Protein AF-A0A7K4MP56-F1 (afdb_monomer)

Foldseek 3Di:
DPPDDDDDDDDAQADPVGDQADPVRHRPRDDPVRVLVVLVVQQVDQEDEDDPVCCVRVVDPQANPPDPDDGHHYHD

Sequence (76 aa):
MESFRPRVIFSAAITLDGKLATRSGDSKLSSKKDKIRVHKLRSKVDAILIGKNTVKIDDPLLSVHNIKKKNPIRII

Mean predicted aligned error: 4.73 Å

Radius of gyration: 14.15 Å; Cα contacts (8 Å, |Δi|>4): 64; chains: 1; bounding box: 45×24×36 Å

Organism: NCBI:txid2511932

Nearest PDB structures (foldseek):
  2azn-assembly1_A  TM=9.441E-01  e=5.303E-05  Methanocaldococcus jannaschii
  6p8c-assembly1_B  TM=9.287E-01  e=9.721E-05  Methanothermobacter thermautotrophicus str. Delta H
  2hxv-assembly1_A-2  TM=9.108E-01  e=2.856E-04  Thermotoga maritima
  5xux-assembly3_F  TM=9.094E-01  e=1.327E-02  Methanosarcina mazei Go1
  7lrh-assembly2_D  TM=8.574E-01  e=2.784E-02  Brucella abortus

Structure (mmCIF, N/CA/C/O backbone):
data_AF-A0A7K4MP56-F1
#
_entry.id   AF-A0A7K4MP56-F1
#
loop_
_atom_site.group_PDB
_atom_site.id
_atom_site.type_symbol
_atom_site.label_atom_id
_atom_site.label_alt_id
_atom_site.label_comp_id
_atom_site.label_asym_id
_atom_site.label_entity_id
_atom_site.label_seq_id
_atom_site.pdbx_PDB_ins_code
_atom_site.Cartn_x
_atom_site.Cartn_y
_atom_site.Cartn_z
_atom_site.occupancy
_atom_site.B_iso_or_equiv
_atom_site.auth_seq_id
_atom_site.auth_comp_id
_atom_site.auth_asym_id
_atom_site.auth_atom_id
_atom_site.pdbx_PDB_model_num
ATOM 1 N N . MET A 1 1 ? -35.457 -1.329 0.453 1.00 58.44 1 MET A N 1
ATOM 2 C CA . MET A 1 1 ? -34.203 -1.508 1.212 1.00 58.44 1 MET A CA 1
ATOM 3 C C . MET A 1 1 ? -33.130 -0.750 0.453 1.00 58.44 1 MET A C 1
ATOM 5 O O . MET A 1 1 ? -32.791 -1.167 -0.647 1.00 58.44 1 MET A O 1
ATOM 9 N N . GLU A 1 2 ? -32.688 0.409 0.942 1.00 67.50 2 GLU A N 1
ATOM 10 C CA . GLU A 1 2 ? -31.532 1.066 0.326 1.00 67.50 2 GLU A CA 1
ATOM 11 C C . GLU A 1 2 ? -30.326 0.130 0.431 1.00 67.50 2 GLU A C 1
ATOM 13 O O . GLU A 1 2 ? -30.032 -0.418 1.493 1.00 67.50 2 GLU A O 1
ATOM 18 N N . SER A 1 3 ? -29.660 -0.103 -0.697 1.00 71.94 3 SER A N 1
ATOM 19 C CA . SER A 1 3 ? -28.443 -0.904 -0.746 1.00 71.94 3 SER A CA 1
ATOM 20 C C . SER A 1 3 ? -27.363 -0.188 0.062 1.00 71.94 3 SER A C 1
ATOM 22 O O . SER A 1 3 ? -26.817 0.814 -0.396 1.00 71.94 3 SER A O 1
ATOM 24 N N . PHE A 1 4 ? -27.011 -0.714 1.235 1.00 82.25 4 PHE A N 1
ATOM 25 C CA . PHE A 1 4 ? -25.863 -0.229 1.997 1.00 82.25 4 PHE A CA 1
ATOM 26 C C . PHE A 1 4 ? -24.582 -0.545 1.218 1.00 82.25 4 PHE A C 1
ATOM 28 O O . PHE A 1 4 ? -24.131 -1.690 1.170 1.00 82.25 4 PHE A O 1
ATOM 35 N N . ARG A 1 5 ? -24.022 0.459 0.539 1.00 88.94 5 ARG A N 1
ATOM 36 C CA . ARG A 1 5 ? -22.729 0.345 -0.143 1.00 88.94 5 ARG A CA 1
ATOM 37 C C . ARG A 1 5 ? -21.641 0.919 0.763 1.00 88.94 5 ARG A C 1
ATOM 39 O O . ARG A 1 5 ? -21.806 2.035 1.256 1.00 88.94 5 ARG A O 1
ATOM 46 N N . PRO A 1 6 ? -20.529 0.198 0.981 1.00 93.12 6 PRO A N 1
ATOM 47 C CA . PRO A 1 6 ? -19.431 0.722 1.777 1.00 93.12 6 PRO A CA 1
ATOM 48 C C . PRO A 1 6 ? -18.830 1.960 1.104 1.00 93.12 6 PRO A C 1
ATOM 50 O O . PRO A 1 6 ? -18.737 2.044 -0.122 1.00 93.12 6 PRO A O 1
ATOM 53 N N . ARG A 1 7 ? -18.372 2.919 1.912 1.00 94.69 7 ARG A N 1
ATOM 54 C CA . ARG A 1 7 ? -17.583 4.046 1.410 1.00 94.69 7 ARG A CA 1
ATOM 55 C C . ARG A 1 7 ? -16.214 3.538 0.961 1.00 94.69 7 ARG A C 1
ATOM 57 O O . ARG A 1 7 ? -15.475 2.968 1.760 1.00 94.69 7 ARG A O 1
ATOM 64 N N . VAL A 1 8 ? -15.854 3.799 -0.293 1.00 95.75 8 VAL A N 1
ATOM 65 C CA . VAL A 1 8 ? -14.586 3.340 -0.873 1.00 95.75 8 VAL A CA 1
ATOM 66 C C . VAL A 1 8 ? -13.574 4.480 -0.927 1.00 95.75 8 VAL A C 1
ATOM 68 O O . VAL A 1 8 ? -13.888 5.588 -1.359 1.00 95.75 8 VAL A O 1
ATOM 71 N N . ILE A 1 9 ? -12.345 4.198 -0.491 1.00 97.19 9 ILE A N 1
ATOM 72 C CA . ILE A 1 9 ? -11.191 5.087 -0.643 1.00 97.19 9 ILE A CA 1
ATOM 73 C C . ILE A 1 9 ? -10.175 4.371 -1.524 1.00 97.19 9 ILE A C 1
ATOM 75 O O . ILE A 1 9 ? -9.671 3.312 -1.153 1.00 97.19 9 ILE A O 1
ATOM 79 N N . PHE A 1 10 ? -9.850 4.966 -2.667 1.00 96.12 10 PHE A N 1
ATOM 80 C CA . PHE A 1 10 ? -8.763 4.490 -3.511 1.00 96.12 10 PHE A CA 1
ATOM 81 C C . PHE A 1 10 ? -7.434 5.105 -3.058 1.00 96.12 10 PHE A C 1
ATOM 83 O O . PHE A 1 10 ? -7.348 6.307 -2.797 1.00 96.12 10 PHE A O 1
ATOM 90 N N . SER A 1 11 ? -6.389 4.286 -2.945 1.00 95.06 11 SER A N 1
ATOM 91 C CA . SER A 1 11 ? -5.046 4.741 -2.589 1.00 95.06 11 SER A CA 1
ATOM 92 C C . SER A 1 11 ? -4.005 3.999 -3.413 1.00 95.06 11 SER A C 1
ATOM 94 O O . SER A 1 11 ? -4.009 2.772 -3.438 1.00 95.06 11 SER A O 1
ATOM 96 N N . ALA A 1 12 ? -3.109 4.745 -4.055 1.00 95.06 12 ALA A N 1
ATOM 97 C CA . ALA A 1 12 ? 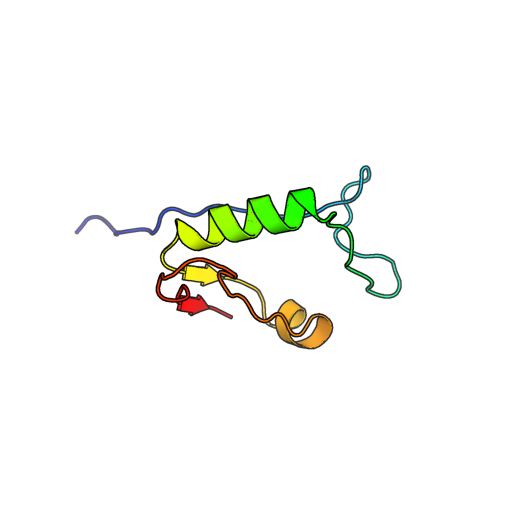-2.018 4.208 -4.857 1.00 95.06 12 ALA A CA 1
ATOM 98 C C . ALA A 1 12 ? -0.758 5.066 -4.684 1.00 95.06 12 ALA A C 1
ATOM 100 O O . ALA A 1 12 ? -0.852 6.277 -4.474 1.00 95.06 12 ALA A O 1
ATOM 101 N N . ALA A 1 13 ? 0.409 4.429 -4.7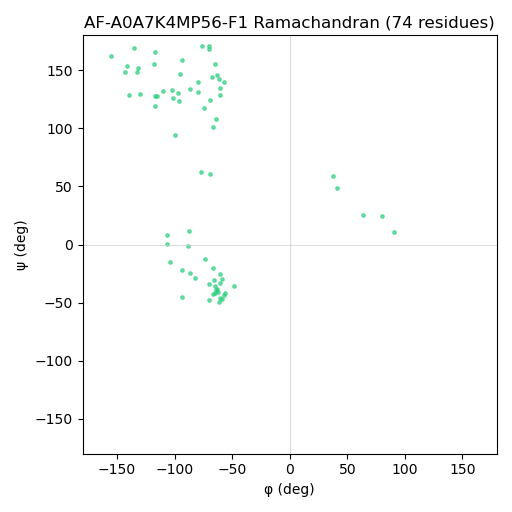83 1.00 95.19 13 ALA A N 1
ATOM 102 C CA . ALA A 1 13 ? 1.682 5.101 -5.009 1.00 95.19 13 ALA A CA 1
ATOM 103 C C . ALA A 1 13 ? 2.026 4.931 -6.490 1.00 95.19 13 ALA A C 1
ATOM 105 O O . ALA A 1 13 ? 2.007 3.809 -6.990 1.00 95.19 13 ALA A O 1
ATOM 106 N N . ILE A 1 14 ? 2.286 6.037 -7.184 1.00 96.44 14 ILE A N 1
ATOM 107 C CA . ILE A 1 14 ? 2.552 6.052 -8.625 1.00 96.44 14 ILE A CA 1
ATOM 108 C C . ILE A 1 14 ? 3.793 6.885 -8.925 1.00 96.44 14 ILE A C 1
ATOM 110 O O . ILE A 1 14 ? 4.120 7.817 -8.187 1.00 96.44 14 ILE A O 1
ATOM 114 N N . THR A 1 15 ? 4.475 6.554 -10.015 1.00 96.38 15 THR A N 1
ATOM 115 C CA . THR A 1 15 ? 5.502 7.412 -10.610 1.00 96.38 15 THR A CA 1
ATOM 116 C C . THR A 1 15 ? 4.873 8.658 -11.242 1.00 96.38 15 THR A C 1
ATOM 118 O O . THR A 1 15 ? 3.655 8.736 -11.425 1.00 96.38 15 THR A O 1
ATOM 121 N N . LEU A 1 16 ? 5.706 9.637 -11.607 1.00 96.62 16 LEU A N 1
ATOM 122 C CA . LEU A 1 16 ? 5.255 10.875 -12.254 1.00 96.62 16 LEU A CA 1
ATOM 123 C C . LEU A 1 16 ? 4.542 10.619 -13.594 1.00 96.62 16 LEU A C 1
ATOM 125 O O . LEU A 1 16 ? 3.596 11.321 -13.931 1.00 96.62 16 LEU A O 1
ATOM 129 N N . ASP A 1 17 ? 4.959 9.587 -14.327 1.00 96.38 17 ASP A N 1
ATOM 130 C CA . ASP A 1 17 ? 4.347 9.126 -15.578 1.00 96.38 17 ASP A CA 1
ATOM 131 C C . ASP A 1 17 ? 3.203 8.108 -15.367 1.00 96.38 17 ASP A C 1
ATOM 133 O O . ASP A 1 17 ? 2.739 7.471 -16.315 1.00 96.38 17 ASP A O 1
ATOM 137 N N . GLY A 1 18 ? 2.729 7.944 -14.126 1.00 96.31 18 GLY A N 1
ATOM 138 C CA . GLY A 1 18 ? 1.515 7.189 -13.806 1.00 96.31 18 GLY A CA 1
ATOM 139 C C . GLY A 1 18 ? 1.678 5.668 -13.751 1.00 96.31 18 GLY A C 1
ATOM 140 O O . GLY A 1 18 ? 0.702 4.943 -13.951 1.00 96.31 18 GLY A O 1
ATOM 141 N N . LYS A 1 19 ? 2.884 5.151 -13.499 1.00 96.44 19 LYS A N 1
ATOM 142 C CA . LYS A 1 19 ? 3.151 3.707 -13.378 1.00 96.44 19 LYS A CA 1
ATOM 143 C C . LYS A 1 19 ? 3.111 3.253 -11.922 1.00 96.44 19 LYS A C 1
ATOM 145 O O . LYS A 1 19 ? 3.503 3.985 -11.018 1.00 96.44 19 LYS A O 1
ATOM 150 N N . LEU A 1 20 ? 2.654 2.018 -11.714 1.00 94.88 20 LEU A N 1
ATOM 151 C CA . LEU A 1 20 ? 2.579 1.365 -10.397 1.00 94.88 20 LEU A CA 1
ATOM 152 C C . LEU A 1 20 ? 3.814 0.511 -10.076 1.00 94.88 20 LEU A C 1
ATOM 154 O O . LEU A 1 20 ? 4.082 0.233 -8.912 1.00 94.88 20 LEU A O 1
ATOM 158 N N . ALA A 1 21 ? 4.547 0.082 -11.103 1.00 94.81 21 ALA A N 1
ATOM 159 C CA . ALA A 1 21 ? 5.748 -0.730 -10.974 1.00 94.81 21 ALA A CA 1
ATOM 160 C C . ALA A 1 21 ? 6.654 -0.542 -12.198 1.00 94.81 21 ALA A C 1
ATOM 162 O O . ALA A 1 21 ? 6.208 -0.080 -13.255 1.00 94.81 21 ALA A O 1
ATOM 163 N N . THR A 1 22 ? 7.922 -0.922 -12.064 1.00 93.12 22 THR A N 1
ATOM 164 C CA . THR A 1 22 ? 8.865 -0.999 -13.186 1.00 93.12 22 THR A CA 1
ATOM 165 C C . THR A 1 22 ? 8.514 -2.156 -14.133 1.00 93.12 22 THR A C 1
ATOM 167 O O . THR A 1 22 ? 7.701 -3.024 -13.819 1.00 93.12 22 THR A O 1
ATOM 170 N N .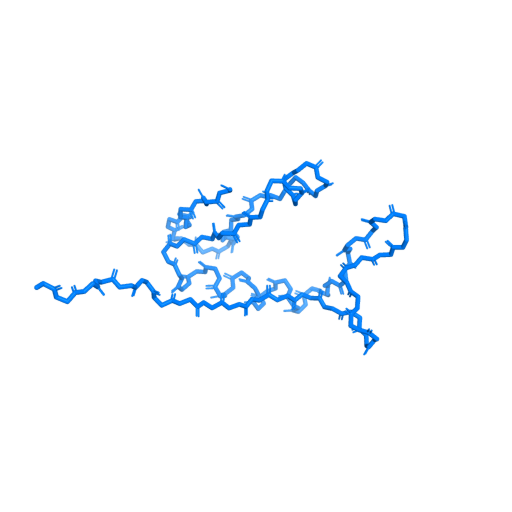 ARG A 1 23 ? 9.175 -2.226 -15.299 1.00 92.62 23 ARG A N 1
ATOM 171 C CA . ARG A 1 23 ? 9.011 -3.344 -16.253 1.00 92.62 23 ARG A CA 1
ATOM 172 C C . ARG A 1 23 ? 9.390 -4.709 -15.665 1.00 92.62 23 ARG A C 1
ATOM 174 O O . ARG A 1 23 ? 8.899 -5.721 -16.150 1.00 92.62 23 ARG A O 1
ATOM 181 N N . SER A 1 24 ? 10.258 -4.731 -14.654 1.00 91.56 24 SER A N 1
ATOM 182 C CA . SER A 1 24 ? 10.650 -5.939 -13.922 1.00 91.56 24 SER A CA 1
ATOM 183 C C . SER A 1 24 ? 9.736 -6.253 -12.731 1.00 91.56 24 SER A C 1
ATOM 185 O O . SER A 1 24 ? 9.949 -7.261 -12.066 1.00 91.56 24 SER A O 1
ATOM 187 N N . GLY A 1 25 ? 8.719 -5.424 -12.465 1.00 88.19 25 GLY A N 1
ATOM 188 C CA . GLY A 1 25 ? 7.744 -5.636 -11.396 1.00 88.19 25 GLY A CA 1
ATOM 189 C C . GLY A 1 25 ? 8.108 -5.016 -10.046 1.00 88.19 25 GLY A C 1
ATOM 190 O O . GLY A 1 25 ? 7.422 -5.295 -9.069 1.00 88.19 25 GLY A O 1
ATOM 191 N N . ASP A 1 26 ? 9.139 -4.166 -9.960 1.00 90.69 26 ASP A N 1
ATOM 192 C CA . ASP A 1 26 ? 9.458 -3.477 -8.702 1.00 90.69 26 ASP A CA 1
ATOM 193 C C . ASP A 1 26 ? 8.442 -2.360 -8.423 1.00 90.69 26 ASP A C 1
ATOM 195 O O . ASP A 1 26 ? 8.319 -1.403 -9.193 1.00 90.69 26 ASP A O 1
ATOM 199 N N . SER A 1 27 ? 7.710 -2.508 -7.321 1.00 90.00 27 SER A N 1
ATOM 200 C CA . SER A 1 27 ? 6.606 -1.657 -6.869 1.00 90.00 27 SER A CA 1
ATOM 201 C C . SER A 1 27 ? 6.982 -0.761 -5.673 1.00 90.00 27 SER A C 1
ATOM 203 O O . SER A 1 27 ? 6.124 -0.089 -5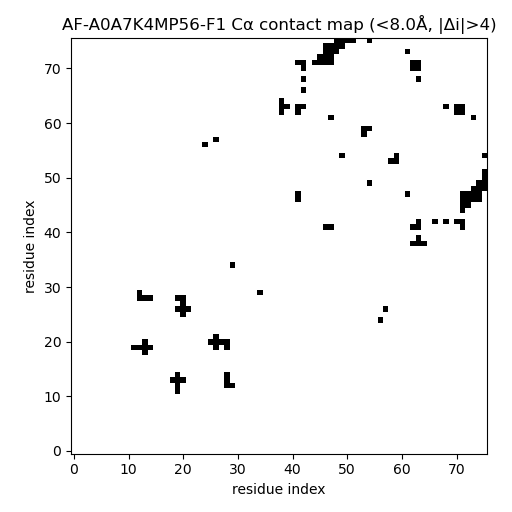.092 1.00 90.00 27 SER A O 1
ATOM 205 N N . LYS A 1 28 ? 8.265 -0.707 -5.271 1.00 91.44 28 LYS A N 1
ATOM 206 C CA . LYS A 1 28 ? 8.744 0.055 -4.096 1.00 91.44 28 LYS A CA 1
ATOM 207 C C . LYS A 1 28 ? 8.859 1.563 -4.358 1.00 91.44 28 LYS A C 1
ATOM 209 O O . LYS A 1 28 ? 9.925 2.157 -4.233 1.00 91.44 28 LYS A O 1
ATOM 214 N N . LEU A 1 29 ? 7.731 2.203 -4.653 1.00 93.25 29 LEU A N 1
ATOM 215 C CA . LEU A 1 29 ? 7.654 3.634 -4.975 1.00 93.25 29 LEU A CA 1
ATOM 216 C C . LEU A 1 29 ? 7.517 4.539 -3.732 1.00 93.25 29 LEU A C 1
ATOM 218 O O . LEU A 1 29 ? 7.868 5.718 -3.761 1.00 93.25 29 LEU A O 1
ATOM 222 N N . SER A 1 30 ? 6.999 4.007 -2.622 1.00 93.25 30 SER A N 1
ATOM 223 C CA . SER A 1 30 ? 6.662 4.791 -1.425 1.00 93.25 30 SER A CA 1
ATOM 224 C C . SER A 1 30 ? 7.863 5.131 -0.535 1.00 93.25 30 SER A C 1
ATOM 226 O O . SER A 1 30 ? 8.593 4.253 -0.067 1.00 93.25 30 SER A O 1
ATOM 228 N N . SER A 1 31 ? 7.973 6.405 -0.151 1.00 94.69 31 SER A N 1
ATOM 229 C CA . SER A 1 31 ? 8.909 6.871 0.883 1.00 94.69 31 SER A CA 1
ATOM 230 C C . SER A 1 31 ? 8.443 6.529 2.308 1.00 94.69 31 SER A C 1
ATOM 232 O O . SER A 1 31 ? 7.294 6.148 2.547 1.00 94.69 31 SER A O 1
ATOM 234 N N . LYS A 1 32 ? 9.310 6.739 3.311 1.00 94.12 32 LYS A N 1
ATOM 235 C CA . LYS A 1 32 ? 8.947 6.582 4.735 1.00 94.12 32 LYS A CA 1
ATOM 236 C C . LYS A 1 32 ? 7.744 7.450 5.131 1.00 94.12 32 LYS A C 1
ATOM 238 O O . LYS A 1 32 ? 6.861 6.970 5.838 1.00 94.12 32 LYS A O 1
ATOM 243 N N . LYS A 1 33 ? 7.687 8.704 4.662 1.00 94.50 33 LYS A N 1
ATOM 244 C CA . LYS A 1 33 ? 6.568 9.623 4.943 1.00 94.50 33 LYS A CA 1
ATOM 245 C C . LYS A 1 33 ? 5.253 9.086 4.372 1.00 94.50 33 LYS A C 1
ATOM 247 O O . LYS A 1 33 ? 4.228 9.132 5.050 1.00 94.50 33 LYS A O 1
ATOM 252 N N . ASP A 1 34 ? 5.297 8.524 3.166 1.00 94.06 34 ASP A N 1
ATOM 253 C CA . ASP A 1 34 ? 4.119 7.937 2.530 1.00 94.06 34 ASP A CA 1
ATOM 254 C C . ASP A 1 34 ? 3.617 6.689 3.274 1.00 94.06 34 ASP A C 1
ATOM 256 O O . ASP A 1 34 ? 2.426 6.577 3.566 1.00 94.06 34 ASP A O 1
ATOM 260 N N . LYS A 1 35 ? 4.523 5.805 3.709 1.00 91.62 35 LYS A N 1
ATOM 261 C CA . LYS A 1 35 ? 4.156 4.631 4.520 1.00 91.62 35 LYS A CA 1
ATOM 262 C C . LYS A 1 35 ? 3.421 5.028 5.804 1.00 91.62 35 LYS A C 1
ATOM 264 O O . LYS A 1 35 ? 2.393 4.435 6.125 1.00 91.62 35 LYS A O 1
ATOM 269 N N . ILE A 1 36 ? 3.883 6.069 6.505 1.00 92.06 36 ILE A N 1
ATOM 270 C CA . ILE A 1 36 ? 3.206 6.596 7.706 1.00 92.06 36 ILE A CA 1
ATOM 271 C C . ILE A 1 36 ? 1.786 7.073 7.367 1.00 92.06 36 ILE A C 1
ATOM 273 O O . ILE A 1 36 ? 0.830 6.738 8.071 1.00 92.06 36 ILE A O 1
ATOM 277 N N . ARG A 1 37 ? 1.629 7.821 6.268 1.00 92.56 37 ARG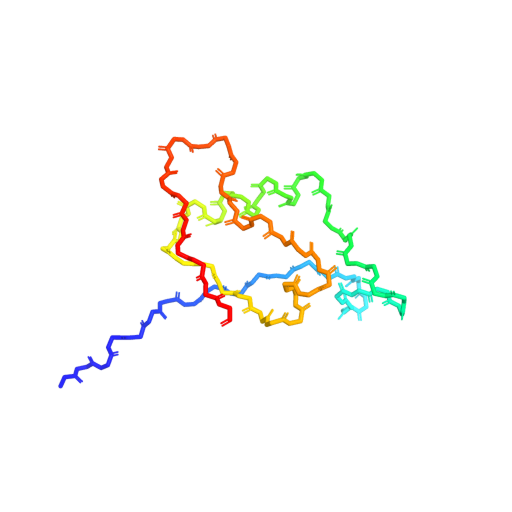 A N 1
ATOM 278 C CA . ARG A 1 37 ? 0.327 8.302 5.782 1.00 92.56 37 ARG A CA 1
ATOM 279 C C . ARG A 1 37 ? -0.626 7.141 5.481 1.00 92.56 37 ARG A C 1
ATOM 281 O O . ARG A 1 37 ? -1.769 7.172 5.935 1.00 92.56 37 ARG A O 1
ATOM 288 N N . VAL A 1 38 ? -0.162 6.106 4.778 1.00 93.06 38 VAL A N 1
ATOM 289 C CA . VAL A 1 38 ? -0.962 4.915 4.449 1.00 93.06 38 VAL A CA 1
ATOM 290 C C . VAL A 1 38 ? -1.339 4.130 5.704 1.00 93.06 38 VAL A C 1
ATOM 292 O O . VAL A 1 38 ? -2.493 3.736 5.840 1.00 93.06 38 VAL A O 1
ATOM 295 N N . HIS A 1 39 ? -0.436 3.948 6.671 1.00 91.69 39 HIS A N 1
ATOM 296 C CA . HIS A 1 39 ? -0.792 3.296 7.938 1.00 91.69 39 HIS A CA 1
ATOM 297 C C . HIS A 1 39 ? -1.846 4.087 8.727 1.00 91.69 39 HIS A C 1
ATOM 299 O O . HIS A 1 39 ? -2.778 3.490 9.267 1.00 91.69 39 HIS A O 1
ATOM 305 N N . LYS A 1 40 ? -1.769 5.425 8.731 1.00 91.50 40 LYS A N 1
ATOM 306 C CA . LYS A 1 40 ? -2.806 6.288 9.321 1.00 91.50 40 LYS A CA 1
ATOM 307 C C . LYS A 1 40 ? -4.138 6.209 8.567 1.00 91.50 40 LYS A C 1
ATOM 309 O O . LYS A 1 40 ? -5.183 6.385 9.181 1.00 91.50 40 LYS A O 1
ATOM 314 N N . LEU A 1 41 ? -4.125 5.963 7.257 1.00 93.19 41 LEU A N 1
ATOM 315 C CA . LEU A 1 41 ? -5.345 5.704 6.488 1.00 93.19 41 LEU A CA 1
ATOM 316 C C . LEU A 1 41 ? -5.941 4.338 6.850 1.00 93.19 41 LEU A C 1
ATOM 318 O O . LEU A 1 41 ? -7.124 4.251 7.163 1.00 93.19 41 LEU A O 1
ATOM 322 N N . ARG A 1 42 ? -5.109 3.290 6.889 1.00 93.38 42 ARG A N 1
ATOM 323 C CA . ARG A 1 42 ? -5.511 1.923 7.259 1.00 93.38 42 ARG A CA 1
ATOM 324 C C . ARG A 1 42 ? -6.119 1.843 8.660 1.00 93.38 42 ARG A C 1
ATOM 326 O O . ARG A 1 42 ? -6.983 1.012 8.895 1.00 93.38 42 ARG A O 1
ATOM 333 N N . SER A 1 43 ? -5.718 2.718 9.583 1.00 91.75 43 SER A N 1
ATOM 334 C CA . SER A 1 43 ? -6.298 2.769 10.932 1.00 91.75 43 SER A CA 1
ATOM 335 C C . SER A 1 43 ? -7.710 3.363 10.991 1.00 91.75 43 SER A C 1
ATOM 337 O O . SER A 1 43 ? -8.376 3.257 12.025 1.00 91.75 43 SER A O 1
ATOM 339 N N . LYS A 1 44 ? -8.177 3.991 9.907 1.00 92.19 44 LYS A N 1
ATOM 340 C CA . LYS A 1 44 ? -9.471 4.682 9.814 1.00 92.19 44 LYS A CA 1
ATOM 341 C C . LYS A 1 44 ? -10.516 3.934 8.985 1.00 92.19 44 LYS A C 1
ATOM 343 O O . LYS A 1 44 ? -11.613 4.456 8.829 1.00 92.19 44 LYS A O 1
ATOM 348 N N . VAL A 1 45 ? -10.179 2.767 8.445 1.00 93.69 45 VAL A N 1
ATOM 349 C CA . VAL A 1 45 ? -11.074 1.957 7.610 1.00 93.69 45 VAL A CA 1
ATOM 350 C C . VAL A 1 45 ? -11.342 0.611 8.269 1.00 93.69 45 VAL A C 1
ATOM 352 O O . VAL A 1 45 ? -10.521 0.128 9.049 1.00 93.69 45 VAL A O 1
ATOM 355 N N . ASP A 1 46 ? -12.474 0.003 7.929 1.00 93.56 46 ASP A N 1
ATOM 356 C CA . ASP A 1 46 ? -12.867 -1.311 8.450 1.00 93.56 46 ASP A CA 1
ATOM 357 C C . ASP A 1 46 ? -12.212 -2.464 7.676 1.00 93.56 46 ASP A C 1
ATOM 359 O O . ASP A 1 46 ? -11.945 -3.527 8.238 1.00 93.56 46 ASP A O 1
ATOM 363 N N . ALA A 1 47 ? -11.906 -2.240 6.394 1.00 94.50 47 ALA A N 1
ATOM 364 C CA . ALA A 1 47 ? -11.316 -3.234 5.508 1.00 94.50 47 ALA A CA 1
ATOM 365 C C . ALA A 1 47 ? -10.268 -2.634 4.558 1.00 94.50 47 ALA A C 1
ATOM 367 O O . ALA A 1 47 ? -10.325 -1.458 4.193 1.00 94.50 47 ALA A O 1
ATOM 368 N N . ILE A 1 48 ? -9.322 -3.471 4.137 1.00 96.31 48 ILE A N 1
ATOM 369 C CA . ILE A 1 48 ? -8.373 -3.213 3.055 1.00 96.31 48 ILE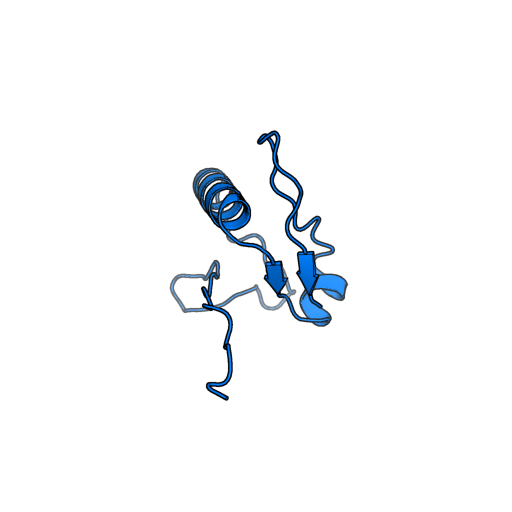 A CA 1
ATOM 370 C C . ILE A 1 48 ? -8.642 -4.233 1.955 1.00 96.31 48 ILE A C 1
ATOM 372 O O . ILE A 1 48 ? -8.632 -5.435 2.217 1.00 96.31 48 ILE A O 1
ATOM 376 N N . LEU A 1 49 ? -8.822 -3.740 0.733 1.00 96.69 49 LEU A N 1
ATOM 377 C CA . LEU A 1 49 ? -9.003 -4.556 -0.458 1.00 96.69 49 LEU A CA 1
ATOM 378 C C . LEU A 1 49 ? -7.774 -4.450 -1.363 1.00 96.69 49 LEU A C 1
ATOM 380 O O . LEU A 1 49 ? -7.301 -3.345 -1.636 1.00 96.69 49 LEU A O 1
ATOM 384 N N . ILE A 1 50 ? -7.274 -5.591 -1.827 1.00 97.38 50 ILE A N 1
ATOM 385 C CA . ILE A 1 50 ? -6.254 -5.704 -2.878 1.00 97.38 50 ILE A CA 1
ATOM 386 C C . ILE A 1 50 ? -6.669 -6.794 -3.868 1.00 97.38 50 ILE A C 1
ATOM 388 O O . ILE A 1 50 ? -7.599 -7.534 -3.591 1.00 97.38 50 ILE A O 1
ATOM 392 N N . GLY A 1 51 ? -5.993 -6.897 -5.013 1.00 96.44 51 GLY A N 1
ATOM 393 C CA . GLY A 1 51 ? -6.203 -8.014 -5.936 1.00 96.44 51 GLY A CA 1
ATOM 394 C C . GLY A 1 51 ? -5.217 -9.161 -5.707 1.00 96.44 51 GLY A C 1
ATOM 395 O O . GLY A 1 51 ? -4.099 -8.951 -5.227 1.00 96.44 51 GLY A O 1
ATOM 396 N N . LYS A 1 52 ? -5.578 -10.367 -6.163 1.00 96.62 52 LYS A N 1
ATOM 397 C CA . LYS A 1 52 ? -4.740 -11.583 -6.069 1.00 96.62 52 LYS A CA 1
ATOM 398 C C . LYS A 1 52 ? -3.287 -11.415 -6.538 1.00 96.62 52 LYS A C 1
ATOM 400 O O . LYS A 1 52 ? -2.380 -12.012 -5.966 1.00 96.62 52 LYS A O 1
ATOM 405 N N . ASN A 1 53 ? -3.045 -10.611 -7.577 1.00 93.69 53 ASN A N 1
ATOM 406 C CA . ASN A 1 53 ? -1.697 -10.442 -8.128 1.00 93.69 53 ASN A CA 1
ATOM 407 C C . ASN A 1 53 ? -0.788 -9.660 -7.172 1.00 93.69 53 ASN A C 1
ATOM 409 O O . ASN A 1 53 ? 0.388 -9.982 -7.075 1.00 93.69 53 ASN A O 1
ATOM 413 N N . THR A 1 54 ? -1.337 -8.704 -6.419 1.00 94.69 54 THR A N 1
ATOM 414 C CA . THR A 1 54 ? -0.604 -7.979 -5.373 1.00 94.69 54 THR A CA 1
ATOM 415 C C . THR A 1 54 ? -0.170 -8.926 -4.258 1.00 94.69 54 THR A C 1
AT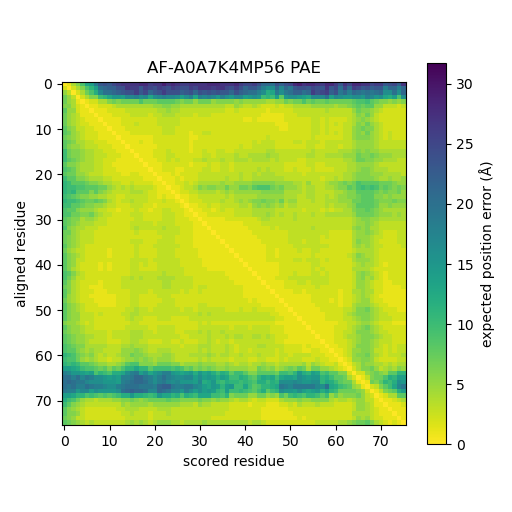OM 417 O O . THR A 1 54 ? 0.956 -8.837 -3.790 1.00 94.69 54 THR A O 1
ATOM 420 N N . VAL A 1 55 ? -1.016 -9.889 -3.872 1.00 94.38 55 VAL A N 1
ATOM 421 C CA . VAL A 1 55 ? -0.621 -10.933 -2.907 1.00 94.38 55 VAL A CA 1
ATOM 422 C C . VAL A 1 55 ? 0.537 -11.758 -3.456 1.00 94.38 55 VAL A C 1
ATOM 424 O O . VAL A 1 55 ? 1.539 -11.940 -2.779 1.00 94.38 55 VAL A O 1
ATOM 42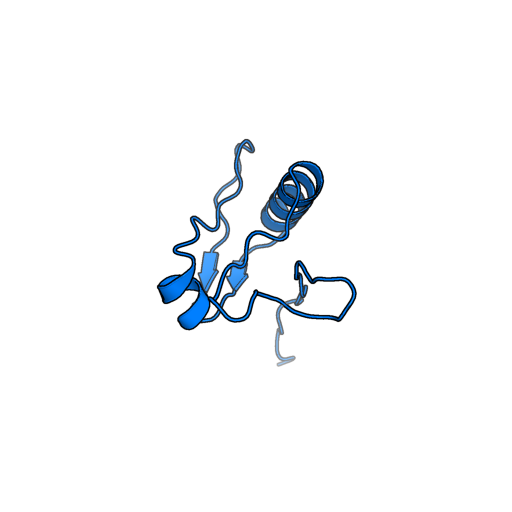7 N N . LYS A 1 56 ? 0.411 -12.224 -4.703 1.00 93.62 56 LYS A N 1
ATOM 428 C CA . LYS A 1 56 ? 1.404 -13.101 -5.330 1.00 93.62 56 LYS A CA 1
ATOM 429 C C . LYS A 1 56 ? 2.768 -12.429 -5.531 1.00 93.62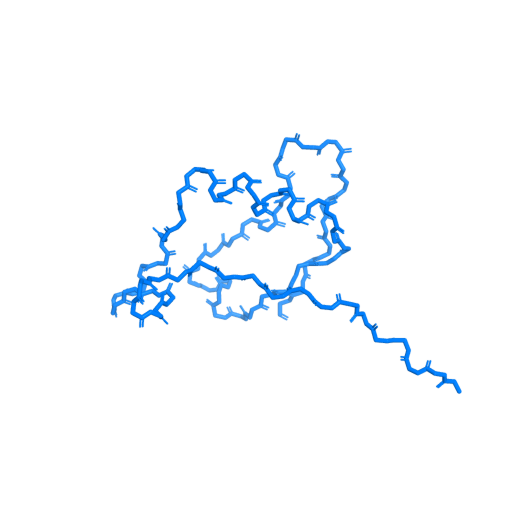 56 LYS A C 1
ATOM 431 O O . LYS A 1 56 ? 3.778 -13.119 -5.474 1.00 93.62 56 LYS A O 1
ATOM 436 N N . ILE A 1 57 ? 2.786 -11.132 -5.836 1.00 91.94 57 ILE A N 1
ATOM 437 C CA . ILE A 1 57 ? 4.006 -10.399 -6.202 1.00 91.94 57 ILE A CA 1
ATOM 438 C C . ILE A 1 57 ? 4.638 -9.719 -4.984 1.00 91.94 57 ILE A C 1
ATOM 440 O O . ILE A 1 57 ? 5.850 -9.805 -4.811 1.00 91.94 57 ILE A O 1
ATOM 444 N N . ASP A 1 58 ? 3.835 -9.057 -4.145 1.00 90.19 58 ASP A N 1
ATOM 445 C CA . ASP A 1 58 ? 4.344 -8.170 -3.092 1.00 90.19 58 ASP A CA 1
ATOM 446 C C . ASP A 1 58 ? 4.282 -8.774 -1.677 1.00 90.19 58 ASP A C 1
ATOM 448 O O . ASP A 1 58 ? 4.881 -8.205 -0.765 1.00 90.19 58 ASP A O 1
ATOM 452 N N . ASP A 1 59 ? 3.526 -9.863 -1.474 1.00 91.56 59 ASP A N 1
ATOM 453 C CA . ASP A 1 59 ? 3.244 -10.503 -0.173 1.00 91.56 59 ASP A CA 1
ATOM 454 C C . ASP A 1 59 ? 3.052 -9.507 1.003 1.00 91.56 59 ASP A C 1
ATOM 456 O O . ASP A 1 59 ? 3.814 -9.477 1.978 1.00 91.56 59 ASP A O 1
ATOM 460 N N . PRO A 1 60 ? 2.066 -8.589 0.917 1.00 91.50 60 PRO A N 1
ATOM 461 C CA . PRO A 1 60 ? 1.970 -7.494 1.868 1.00 91.50 60 PRO A CA 1
ATOM 462 C C . PRO A 1 60 ? 1.333 -7.923 3.198 1.00 91.50 60 PRO A C 1
ATOM 464 O O . PRO A 1 60 ? 0.273 -8.540 3.249 1.00 91.50 60 PRO A O 1
ATOM 467 N N . LEU A 1 61 ? 1.873 -7.416 4.310 1.00 89.00 61 LEU A N 1
ATOM 468 C CA . LEU A 1 61 ? 1.315 -7.647 5.653 1.00 89.00 61 LEU A CA 1
ATOM 469 C C . LEU A 1 61 ? -0.071 -7.014 5.899 1.00 89.00 61 LEU A C 1
ATOM 471 O O . LEU A 1 61 ? -0.742 -7.391 6.855 1.00 89.00 61 LEU A O 1
ATOM 475 N N . LEU A 1 62 ? -0.478 -6.006 5.114 1.00 89.00 62 LEU A N 1
ATOM 476 C CA . LEU A 1 62 ? -1.764 -5.284 5.233 1.00 89.00 62 LEU A CA 1
ATOM 477 C C . LEU A 1 62 ? -2.195 -4.969 6.685 1.00 89.00 62 LEU A C 1
ATOM 479 O O . LEU A 1 62 ? -3.325 -5.239 7.089 1.00 89.00 62 LEU A O 1
ATOM 483 N N . SER A 1 63 ? -1.282 -4.421 7.490 1.00 85.44 63 SER A N 1
ATOM 484 C CA . SER A 1 63 ? -1.504 -4.136 8.913 1.00 85.44 63 SER A CA 1
ATOM 485 C C . SER A 1 63 ? -1.416 -2.647 9.248 1.00 85.44 63 SER A C 1
ATOM 487 O O . SER A 1 63 ? -0.915 -1.820 8.469 1.00 85.44 63 SER A O 1
ATOM 489 N N . VAL A 1 64 ? -1.902 -2.302 10.439 1.00 81.38 64 VAL A N 1
ATOM 490 C CA . VAL A 1 64 ? -1.715 -0.988 11.056 1.00 81.38 64 VAL A CA 1
ATOM 491 C C . VAL A 1 64 ? -0.572 -1.117 12.063 1.00 81.38 64 VAL A C 1
ATOM 493 O O . VAL A 1 64 ? -0.777 -1.551 13.190 1.00 81.38 64 VAL A O 1
ATOM 496 N N . HIS A 1 65 ? 0.658 -0.795 11.654 1.00 68.81 65 HIS A N 1
ATOM 497 C CA . HIS A 1 65 ? 1.790 -0.770 12.584 1.00 68.81 65 HIS A CA 1
ATOM 498 C C . HIS A 1 65 ? 1.626 0.371 13.603 1.00 68.81 65 HIS A C 1
ATOM 500 O O . HIS A 1 65 ? 1.152 1.455 13.258 1.00 68.81 65 HIS A O 1
ATOM 506 N N . ASN A 1 66 ? 2.063 0.134 14.842 1.00 59.22 66 ASN A N 1
ATOM 507 C CA . ASN A 1 66 ? 2.200 1.131 15.913 1.00 59.22 66 ASN A CA 1
ATOM 508 C C . ASN A 1 66 ? 0.903 1.807 16.404 1.00 59.22 66 ASN A C 1
ATOM 510 O O . ASN A 1 66 ? 0.955 2.905 16.956 1.00 59.22 66 ASN A O 1
ATOM 514 N N . ILE A 1 67 ? -0.260 1.166 16.259 1.00 63.25 67 ILE A N 1
ATOM 515 C CA . ILE A 1 67 ? -1.514 1.636 16.867 1.00 63.25 67 ILE A CA 1
ATOM 516 C C . ILE A 1 67 ? -2.158 0.457 17.602 1.00 63.25 67 ILE A C 1
ATOM 518 O O . ILE A 1 67 ? -2.323 -0.608 17.015 1.00 63.25 67 ILE A O 1
ATOM 522 N N . LYS A 1 68 ? -2.551 0.639 18.874 1.00 61.47 68 LYS A N 1
ATOM 523 C CA . LYS A 1 68 ? -3.359 -0.330 19.648 1.00 61.47 68 LYS A CA 1
ATOM 524 C C . LYS A 1 68 ? -4.796 -0.397 19.100 1.00 61.47 68 LYS A C 1
ATOM 526 O O . LYS A 1 68 ? -5.751 -0.045 19.783 1.00 61.47 68 LYS A O 1
ATOM 531 N N . LYS A 1 69 ? -4.963 -0.782 17.836 1.00 68.81 69 LYS A N 1
ATOM 532 C CA . LYS A 1 69 ? -6.260 -0.975 17.181 1.00 68.81 69 LYS A CA 1
ATOM 533 C C . LYS A 1 69 ? -6.241 -2.313 16.449 1.00 68.81 69 LYS A C 1
ATOM 535 O O . LYS A 1 69 ? -5.188 -2.751 15.992 1.00 68.81 69 LYS A O 1
ATOM 540 N N . LYS A 1 70 ? -7.400 -2.971 16.354 1.00 78.56 70 LYS A N 1
ATOM 541 C CA . LYS A 1 70 ? -7.542 -4.194 15.554 1.00 78.56 70 LYS A CA 1
ATOM 542 C C . LYS A 1 70 ? -7.132 -3.912 14.107 1.00 78.56 70 LYS A C 1
ATOM 544 O O . LYS A 1 70 ? -7.444 -2.848 13.570 1.00 78.56 70 LYS A O 1
ATOM 549 N N . ASN A 1 71 ? -6.432 -4.867 13.498 1.00 87.06 71 ASN A N 1
ATOM 550 C CA . ASN A 1 71 ? -6.138 -4.803 12.072 1.00 87.06 71 ASN A CA 1
ATOM 551 C C . ASN A 1 71 ? -7.454 -4.819 11.273 1.00 87.06 71 ASN A C 1
ATOM 553 O O . ASN A 1 71 ? -8.382 -5.529 11.670 1.00 87.06 71 ASN A O 1
ATOM 557 N N . PRO A 1 72 ? -7.540 -4.059 10.169 1.00 92.38 72 PRO A N 1
ATOM 558 C CA . PRO A 1 72 ? -8.703 -4.079 9.291 1.00 92.38 72 PRO A CA 1
ATOM 559 C C . PRO A 1 72 ? -8.863 -5.448 8.621 1.00 92.38 72 PRO A C 1
ATOM 561 O O . PRO A 1 72 ? -7.889 -6.187 8.441 1.00 92.38 72 PRO A O 1
ATOM 564 N N . ILE A 1 73 ? -10.095 -5.766 8.224 1.00 94.88 73 ILE A N 1
ATOM 565 C CA . ILE A 1 73 ? -10.419 -6.977 7.463 1.00 94.88 73 ILE A CA 1
ATOM 566 C C . ILE A 1 73 ? -9.649 -6.945 6.138 1.00 94.88 73 ILE A C 1
ATOM 568 O O . ILE A 1 73 ? -9.602 -5.916 5.466 1.00 94.88 73 ILE A O 1
ATOM 572 N N . ARG A 1 74 ? -9.032 -8.064 5.755 1.00 95.19 74 ARG A N 1
ATOM 573 C CA . ARG A 1 74 ? -8.322 -8.192 4.476 1.00 95.19 74 ARG A CA 1
ATOM 574 C C . ARG A 1 74 ? -9.252 -8.835 3.454 1.00 95.19 74 ARG A C 1
ATOM 576 O O . ARG A 1 74 ? -9.747 -9.930 3.698 1.00 95.19 74 ARG A O 1
ATOM 583 N N . ILE A 1 75 ? -9.467 -8.157 2.335 1.00 96.25 75 ILE A N 1
ATOM 584 C CA . ILE A 1 75 ? -10.246 -8.639 1.193 1.00 96.25 75 ILE A CA 1
ATOM 585 C C . ILE A 1 75 ? -9.274 -8.772 0.013 1.00 96.25 75 ILE A C 1
ATOM 587 O O . ILE A 1 75 ? -8.522 -7.836 -0.267 1.00 96.25 75 ILE A O 1
ATOM 591 N N . ILE A 1 76 ? -9.245 -9.943 -0.626 1.00 94.75 76 ILE A N 1
ATOM 592 C CA . ILE A 1 76 ? -8.329 -10.305 -1.725 1.00 94.75 76 ILE A CA 1
ATOM 593 C C . ILE A 1 76 ? -9.145 -10.642 -2.973 1.00 94.75 76 ILE A C 1
ATOM 595 O O . ILE A 1 76 ? -10.215 -11.263 -2.790 1.00 94.75 76 ILE A O 1
#

InterPro domains:
  IPR002734 Bacterial bifunctional deaminase-reductase, C-terminal [PF01872] (6-76)
  IPR024072 Dihydrofolate reductase-like domain superfamily [G3DSA:3.40.430.10] (1-76)
  IPR024072 Dihydrofolate reductase-like domain superfamily [SSF53597] (6-76)
  IPR050765 Riboflavin Biosynthesis HTP Reductase [PTHR38011] (4-76)

Secondary structure (DSSP, 8-state):
----PPPP-------TTS-SS-TT-------HHHHHHHHHHHTT-SEEE--HHHHHHH------TTSSSPPPEEE-

Solvent-accessible surface area (backbone atoms only — not comparable to full-atom values): 5144 Å² total; per-residue (Å²): 129,85,80,88,70,81,90,82,83,91,86,83,63,61,48,98,89,70,40,62,47,49,100,88,62,58,56,88,72,68,50,75,70,51,51,53,52,51,32,60,51,47,70,74,44,72,60,47,77,53,56,63,65,52,50,76,74,64,65,69,82,80,58,41,77,96,50,104,60,84,64,36,47,81,44,102

pLDDT: mean 89.95, std 9.37, range [58.44, 97.38]